Protein AF-A8WPR1-F1 (afdb_monomer_lite)

Secondary structure (DSSP, 8-state):
----GGGSHHHHHHHHHHHHHHHHHHHHHHHHHHHHS--GGGHHHHHHHHHHHHHHHHHHHIIIIII-EEEETTTTEEEE-SHHHHTT--HHHHHHHHHHHHHHHHHHHHHHHHHHHIIIIITTSTHHHHHHHHHHHHHHHHHHTTHHHHHT---HHHHHHHHHHHHHHHHHT-

Sequence (174 aa):
MNDSYFSTPEFISISLHIISILALPLQIFGAYCIVWRSPSTMKSVKWSMLNLHFWSVMLDWSITILIVPVVLFPAAAGFGLGLLDKLGISLQYQCTLFTAIIWSVLVATVTVFESRYNLMYGRETLWAKFRYPLLAANWISAFFYPLPAFLAFPEQAEALKVVMEVSLETKTHK

InterPro domains:
  IPR019422 7TM GPCR, serpentine receptor class h (Srh) [PF10318] (8-165)
  IPR053220 Nematode receptor-like serpentine class H [PTHR22941] (2-146)

Structure (mmCIF, N/CA/C/O backbone):
data_AF-A8WPR1-F1
#
_entry.id   AF-A8WPR1-F1
#
loop_
_atom_site.group_PDB
_atom_site.id
_atom_site.type_symbol
_atom_site.label_atom_id
_atom_site.label_alt_id
_atom_site.label_comp_id
_atom_site.label_asym_id
_atom_site.label_entity_id
_atom_site.label_seq_id
_atom_site.pdbx_PDB_ins_code
_atom_site.Cartn_x
_atom_site.Cartn_y
_atom_site.Cartn_z
_atom_site.occupancy
_atom_site.B_iso_or_equiv
_atom_site.auth_seq_id
_atom_site.auth_comp_id
_atom_site.auth_asym_id
_atom_site.auth_atom_id
_atom_site.pdbx_PDB_model_num
ATOM 1 N N . MET A 1 1 ? 7.850 7.167 -36.245 1.00 41.69 1 MET A N 1
ATOM 2 C CA . MET A 1 1 ? 7.066 8.236 -35.595 1.00 41.69 1 MET A CA 1
ATOM 3 C C . MET A 1 1 ? 8.049 8.998 -34.726 1.00 41.69 1 MET A C 1
ATOM 5 O O . MET A 1 1 ? 8.920 8.350 -34.165 1.00 41.69 1 MET A O 1
ATOM 9 N N . ASN A 1 2 ? 7.997 10.335 -34.683 1.00 46.66 2 ASN A N 1
ATOM 10 C CA . ASN A 1 2 ? 8.667 11.069 -33.605 1.00 46.66 2 ASN A CA 1
ATOM 11 C C . ASN A 1 2 ? 7.896 10.715 -32.338 1.00 46.66 2 ASN A C 1
ATOM 13 O O . ASN A 1 2 ? 6.910 11.375 -32.014 1.00 46.66 2 ASN A O 1
ATOM 17 N N . ASP A 1 3 ? 8.265 9.600 -31.717 1.00 58.97 3 ASP A N 1
ATOM 18 C CA . ASP A 1 3 ? 7.702 9.207 -30.441 1.00 58.97 3 ASP A CA 1
ATOM 19 C C . ASP A 1 3 ? 8.057 10.337 -29.480 1.00 58.97 3 ASP A C 1
ATOM 21 O O . ASP A 1 3 ? 9.224 10.657 -29.252 1.00 58.97 3 ASP A O 1
ATOM 25 N N . SER A 1 4 ? 7.025 11.053 -29.044 1.00 72.56 4 SER A N 1
ATOM 26 C CA . SER A 1 4 ? 7.174 12.149 -28.104 1.00 72.56 4 SER A CA 1
ATOM 27 C C . SER A 1 4 ? 7.901 11.608 -26.876 1.00 72.56 4 SER A C 1
ATOM 29 O O . SER A 1 4 ? 7.487 10.580 -26.345 1.00 72.56 4 SER A O 1
ATOM 31 N N . TYR A 1 5 ? 8.960 12.284 -26.416 1.00 72.88 5 TYR A N 1
ATOM 32 C CA . TYR A 1 5 ? 9.749 11.877 -25.239 1.00 72.88 5 TYR A CA 1
ATOM 33 C C . TYR A 1 5 ? 8.867 11.573 -24.010 1.00 72.88 5 TYR A C 1
ATOM 35 O O . TYR A 1 5 ? 9.205 10.752 -23.165 1.00 72.88 5 TYR A O 1
ATOM 43 N N . PHE A 1 6 ? 7.681 12.185 -23.944 1.00 71.31 6 PHE A N 1
ATOM 44 C CA . PHE A 1 6 ? 6.673 11.947 -22.912 1.00 71.31 6 PHE A CA 1
ATOM 45 C C . PHE A 1 6 ? 6.056 10.536 -22.911 1.00 71.31 6 PHE A C 1
ATOM 47 O O . PHE A 1 6 ? 5.479 10.128 -21.909 1.00 71.31 6 PHE A O 1
ATOM 54 N N . SER A 1 7 ? 6.133 9.796 -24.017 1.00 67.19 7 SER A N 1
ATOM 55 C CA . SER A 1 7 ? 5.613 8.423 -24.156 1.00 67.19 7 SER A CA 1
ATOM 56 C C . SER A 1 7 ? 6.689 7.358 -23.940 1.00 67.19 7 SER A C 1
ATOM 58 O O . SER A 1 7 ? 6.414 6.163 -24.014 1.00 67.19 7 SER A O 1
ATOM 60 N N . THR A 1 8 ? 7.920 7.791 -23.686 1.00 79.44 8 THR A N 1
ATOM 61 C CA . THR A 1 8 ? 9.083 6.932 -23.519 1.00 79.44 8 THR A CA 1
ATOM 62 C C . THR A 1 8 ? 9.064 6.302 -22.112 1.00 79.44 8 THR A C 1
ATOM 64 O O . THR A 1 8 ? 8.828 7.019 -21.131 1.00 79.44 8 THR A O 1
ATOM 67 N N . PRO A 1 9 ? 9.287 4.980 -21.965 1.00 77.12 9 PRO A N 1
ATOM 68 C CA . PRO A 1 9 ? 9.250 4.296 -20.665 1.00 77.12 9 PRO A CA 1
ATOM 69 C C . PRO A 1 9 ? 10.184 4.910 -19.609 1.00 77.12 9 PRO A C 1
ATOM 71 O O . PRO A 1 9 ? 9.872 4.940 -18.417 1.00 77.12 9 PRO A O 1
ATOM 74 N N . GLU A 1 10 ? 11.303 5.476 -20.051 1.00 80.44 10 GLU A N 1
ATOM 75 C CA . GLU A 1 10 ? 12.275 6.195 -19.235 1.00 80.44 10 GLU A CA 1
ATOM 76 C C . GLU A 1 10 ? 11.666 7.458 -18.615 1.00 80.44 10 GLU A C 1
ATOM 78 O O . GLU A 1 10 ? 11.861 7.716 -17.427 1.00 80.44 10 GLU A O 1
ATOM 83 N N . PHE A 1 11 ? 10.872 8.218 -19.378 1.00 83.69 11 PHE A N 1
ATOM 84 C CA . PHE A 1 11 ? 10.186 9.407 -18.870 1.00 83.69 11 PHE A CA 1
ATOM 85 C C . PHE A 1 11 ? 9.129 9.045 -17.822 1.00 83.69 11 PHE A C 1
ATOM 87 O O . PHE A 1 11 ? 9.029 9.718 -16.792 1.00 83.69 11 PHE A O 1
ATOM 94 N N . ILE A 1 12 ? 8.379 7.962 -18.050 1.00 82.62 12 ILE A N 1
ATOM 95 C CA . ILE A 1 12 ? 7.388 7.442 -17.096 1.00 82.62 12 ILE A CA 1
ATOM 96 C C . ILE A 1 12 ? 8.079 7.044 -15.791 1.00 82.62 12 ILE A C 1
ATOM 98 O O . ILE A 1 12 ? 7.670 7.484 -14.715 1.00 82.62 12 ILE A O 1
ATOM 102 N N . SER A 1 13 ? 9.159 6.268 -15.885 1.00 82.94 13 SER A N 1
ATOM 103 C CA . SER A 1 13 ? 9.931 5.836 -14.722 1.00 82.94 13 SER A CA 1
ATOM 104 C C . SER A 1 13 ? 10.478 7.030 -13.940 1.00 82.94 13 SER A C 1
ATOM 106 O O . SER A 1 13 ? 10.215 7.148 -12.744 1.00 82.94 13 SER A O 1
ATOM 108 N N . ILE A 1 14 ? 11.159 7.974 -14.597 1.00 84.88 14 ILE A N 1
ATOM 109 C CA . ILE A 1 14 ? 11.714 9.169 -13.938 1.00 84.88 14 ILE A CA 1
ATOM 110 C C . ILE A 1 14 ? 10.609 9.989 -13.262 1.00 84.88 14 ILE A C 1
ATOM 112 O O . ILE A 1 14 ? 10.764 10.399 -12.111 1.00 84.88 14 ILE A O 1
ATOM 116 N N . SER A 1 15 ? 9.477 10.187 -13.941 1.00 86.94 15 SER A N 1
ATOM 117 C CA . SER A 1 15 ? 8.339 10.931 -13.395 1.00 86.94 15 SER A CA 1
ATOM 118 C C . SER A 1 15 ? 7.791 10.278 -12.125 1.00 86.94 15 SER A C 1
ATOM 120 O O . SER A 1 15 ? 7.592 10.961 -11.122 1.00 86.94 15 SER A O 1
ATOM 122 N N . LEU A 1 16 ? 7.610 8.954 -12.128 1.00 86.50 16 LEU A N 1
ATOM 123 C CA . LEU A 1 16 ? 7.140 8.203 -10.961 1.00 86.50 16 LEU A CA 1
ATOM 124 C C . LEU A 1 16 ? 8.120 8.283 -9.781 1.00 86.50 16 LEU A C 1
ATOM 126 O O . LEU A 1 16 ? 7.687 8.480 -8.644 1.00 86.50 16 LEU A O 1
ATOM 130 N N . HIS A 1 17 ? 9.429 8.221 -10.035 1.00 86.88 17 HIS A N 1
ATOM 131 C CA . HIS A 1 17 ? 10.442 8.387 -8.988 1.00 86.88 17 HIS A CA 1
ATOM 132 C C . HIS A 1 17 ? 10.423 9.804 -8.392 1.00 86.88 17 HIS A C 1
ATOM 134 O O . HIS A 1 17 ? 10.474 9.950 -7.170 1.00 86.88 17 HIS A O 1
ATOM 140 N N . ILE A 1 18 ? 10.295 10.849 -9.221 1.00 88.81 18 ILE A N 1
ATOM 141 C CA . ILE A 1 18 ? 10.183 12.243 -8.755 1.00 88.81 18 ILE A CA 1
ATOM 142 C C . ILE A 1 18 ? 8.934 12.419 -7.887 1.00 88.81 18 ILE A C 1
ATOM 144 O O . ILE A 1 18 ? 9.025 12.972 -6.789 1.00 88.81 18 ILE A O 1
ATOM 148 N N . ILE A 1 19 ? 7.783 11.913 -8.341 1.00 90.50 19 ILE A N 1
ATOM 149 C CA . ILE A 1 19 ? 6.533 11.941 -7.569 1.00 90.50 19 ILE A CA 1
ATOM 150 C C . ILE A 1 19 ? 6.735 11.251 -6.221 1.00 90.50 19 ILE A C 1
ATOM 152 O O . ILE A 1 19 ? 6.334 11.794 -5.194 1.00 90.50 19 ILE A O 1
ATOM 156 N N . SER A 1 20 ? 7.412 10.102 -6.200 1.00 89.19 20 SER A N 1
ATOM 157 C CA . SER A 1 20 ? 7.705 9.387 -4.960 1.00 89.19 20 SER A CA 1
ATOM 158 C C . SER A 1 20 ? 8.553 10.224 -4.005 1.00 89.19 20 SER A C 1
ATOM 160 O O . SER A 1 20 ? 8.213 10.319 -2.831 1.00 89.19 20 SER A O 1
ATOM 162 N N . ILE A 1 21 ? 9.617 10.875 -4.486 1.00 91.19 21 ILE A N 1
ATOM 163 C CA . ILE A 1 21 ? 10.486 11.733 -3.660 1.00 91.19 21 ILE A CA 1
ATOM 164 C C . ILE A 1 21 ? 9.688 12.879 -3.026 1.00 91.19 21 ILE A C 1
ATOM 166 O O . ILE A 1 21 ? 9.890 13.190 -1.854 1.00 91.19 21 ILE A O 1
ATOM 170 N N . LEU A 1 22 ? 8.755 13.476 -3.772 1.00 92.25 22 LEU A N 1
ATOM 171 C CA . LEU A 1 22 ? 7.874 14.532 -3.264 1.00 92.25 22 LEU A CA 1
ATOM 172 C C . LEU A 1 22 ? 6.792 13.998 -2.311 1.00 92.25 22 LEU A C 1
ATOM 174 O O . LEU A 1 22 ? 6.408 14.691 -1.370 1.00 92.25 22 LEU A O 1
ATOM 178 N N . ALA A 1 23 ? 6.314 12.770 -2.520 1.00 91.19 23 ALA A N 1
ATOM 179 C CA . ALA A 1 23 ? 5.308 12.127 -1.678 1.00 91.19 23 ALA A CA 1
ATOM 180 C C . ALA A 1 23 ? 5.876 11.635 -0.336 1.00 91.19 23 ALA A C 1
ATOM 182 O O . ALA A 1 23 ? 5.182 11.694 0.678 1.00 91.19 23 ALA A O 1
ATOM 183 N N . LEU A 1 24 ? 7.140 11.203 -0.293 1.00 91.62 24 LEU A N 1
ATOM 184 C CA . LEU A 1 24 ? 7.815 10.723 0.920 1.00 91.62 24 LEU A CA 1
ATOM 185 C C . LEU A 1 24 ? 7.665 11.651 2.143 1.00 91.62 24 LEU A C 1
ATOM 187 O O . LEU A 1 24 ? 7.217 11.167 3.186 1.00 91.62 24 LEU A O 1
ATOM 191 N N . PRO A 1 25 ? 7.981 12.962 2.077 1.00 92.88 25 PRO A N 1
ATOM 192 C CA . PRO A 1 25 ? 7.819 13.845 3.232 1.00 92.88 25 PRO A CA 1
ATOM 193 C C . PRO A 1 25 ? 6.358 13.947 3.688 1.00 92.88 25 PRO A C 1
ATOM 195 O O . PRO A 1 25 ? 6.099 14.005 4.890 1.00 92.88 25 PRO A O 1
ATOM 198 N N . LEU A 1 26 ? 5.397 13.905 2.759 1.00 93.19 26 LEU A N 1
ATOM 199 C CA . LEU A 1 26 ? 3.967 13.926 3.078 1.00 93.19 26 LEU A CA 1
ATOM 200 C C . LEU A 1 26 ? 3.527 12.634 3.774 1.00 93.19 26 LEU A C 1
ATOM 202 O O . LEU A 1 26 ? 2.788 12.685 4.756 1.00 93.19 26 LEU A O 1
ATOM 206 N N . GLN A 1 27 ? 4.009 11.480 3.318 1.00 93.88 27 GLN A N 1
ATOM 207 C CA . GLN A 1 27 ? 3.721 10.184 3.932 1.00 93.88 27 GLN A CA 1
ATOM 208 C C . GLN A 1 27 ? 4.323 10.073 5.341 1.00 93.88 27 GLN A C 1
ATOM 210 O O . GLN A 1 27 ? 3.651 9.588 6.258 1.00 93.88 27 GLN A O 1
ATOM 215 N N . ILE A 1 28 ? 5.550 10.572 5.541 1.00 93.44 28 ILE A N 1
ATOM 216 C CA . ILE A 1 28 ? 6.197 10.652 6.861 1.00 93.44 28 ILE A CA 1
ATOM 217 C C . ILE A 1 28 ? 5.409 11.588 7.782 1.00 93.44 28 ILE A C 1
ATOM 219 O O . ILE A 1 28 ? 5.116 11.232 8.926 1.00 93.44 28 ILE A O 1
ATOM 223 N N . PHE A 1 29 ? 5.011 12.758 7.280 1.00 92.81 29 PHE A N 1
ATOM 224 C CA . PHE A 1 29 ? 4.187 13.701 8.030 1.00 92.81 29 PHE A CA 1
ATOM 225 C C . PHE A 1 29 ? 2.828 13.096 8.409 1.00 92.81 29 PHE A C 1
ATOM 227 O O . PHE A 1 29 ? 2.403 13.212 9.556 1.00 92.81 29 PHE A O 1
ATOM 234 N N . GLY A 1 30 ? 2.180 12.368 7.496 1.00 91.75 30 GLY A N 1
ATOM 235 C CA . GLY A 1 30 ? 0.936 11.645 7.768 1.00 91.75 30 GLY A CA 1
ATOM 236 C C . GLY A 1 30 ? 1.090 10.619 8.894 1.00 91.75 30 GLY A C 1
ATOM 237 O O . GLY A 1 30 ? 0.301 10.618 9.842 1.00 91.75 30 GLY A O 1
ATOM 238 N N . ALA A 1 31 ? 2.154 9.811 8.858 1.00 92.69 31 ALA A N 1
ATOM 239 C CA . ALA A 1 31 ? 2.464 8.864 9.928 1.00 92.69 31 ALA A CA 1
ATOM 240 C C . ALA A 1 31 ? 2.700 9.584 11.268 1.00 92.69 31 ALA A C 1
ATOM 242 O O . ALA A 1 31 ? 2.163 9.172 12.301 1.00 92.69 31 ALA A O 1
ATOM 243 N N . TYR A 1 32 ? 3.435 10.700 11.251 1.00 92.44 32 TYR A N 1
ATOM 244 C CA . TYR A 1 32 ? 3.659 11.534 12.430 1.00 92.44 32 TYR A CA 1
ATOM 245 C C . TYR A 1 32 ? 2.343 12.076 13.010 1.00 92.44 32 TYR A C 1
ATOM 247 O O . TYR A 1 32 ? 2.099 11.954 14.213 1.00 92.44 32 TYR A O 1
ATOM 255 N N . CYS A 1 33 ? 1.450 12.604 12.171 1.00 89.88 33 CYS A N 1
ATOM 256 C CA . CYS A 1 33 ? 0.136 13.085 12.593 1.00 89.88 33 CYS A CA 1
ATOM 257 C C . CYS A 1 33 ? -0.704 11.971 13.231 1.00 89.88 33 CYS A C 1
ATOM 259 O O . CYS A 1 33 ? -1.300 12.183 14.289 1.00 89.88 33 CYS A O 1
ATOM 261 N N . ILE A 1 34 ? -0.714 10.771 12.646 1.00 89.31 34 ILE A N 1
ATOM 262 C CA . ILE A 1 34 ? -1.447 9.623 13.197 1.00 89.31 34 ILE A CA 1
ATOM 263 C C . ILE A 1 34 ? -0.870 9.222 14.560 1.00 89.31 34 ILE A C 1
ATOM 265 O O . ILE A 1 34 ? -1.623 8.969 15.504 1.00 89.31 34 ILE A O 1
ATOM 269 N N . VAL A 1 35 ? 0.453 9.184 14.715 1.00 88.25 35 VAL A N 1
ATOM 270 C CA . VAL A 1 35 ? 1.073 8.721 15.962 1.00 88.25 35 VAL A CA 1
ATOM 271 C C . VAL A 1 35 ? 0.997 9.774 17.073 1.00 88.25 35 VAL A C 1
ATOM 273 O O . VAL A 1 35 ? 0.596 9.434 18.189 1.00 88.25 35 VAL A O 1
ATOM 276 N N . TRP A 1 36 ? 1.333 11.032 16.799 1.00 86.00 36 TRP A N 1
ATOM 277 C CA . TRP A 1 36 ? 1.482 12.063 17.835 1.00 86.00 36 TRP A CA 1
ATOM 278 C C . TRP A 1 36 ? 0.300 13.022 17.954 1.00 86.00 36 TRP A C 1
ATOM 280 O O . TRP A 1 36 ? 0.090 13.576 19.032 1.00 86.00 36 TRP A O 1
ATOM 290 N N . ARG A 1 37 ? -0.500 13.212 16.898 1.00 86.88 37 ARG A N 1
ATOM 291 C CA . ARG A 1 37 ? -1.598 14.194 16.893 1.00 86.88 37 ARG A CA 1
ATOM 292 C C . ARG A 1 37 ? -2.996 13.580 17.016 1.00 86.88 37 ARG A C 1
ATOM 294 O O . ARG A 1 37 ? -3.965 14.324 17.138 1.00 86.88 37 ARG A O 1
ATOM 301 N N . SER A 1 38 ? -3.113 12.250 17.054 1.00 83.62 38 SER A N 1
ATOM 302 C CA . SER A 1 38 ? -4.406 11.571 17.218 1.00 83.62 38 SER A CA 1
ATOM 303 C C . SER A 1 38 ? -5.110 11.944 18.539 1.00 83.62 38 SER A C 1
ATOM 305 O O . SER A 1 38 ? -4.517 11.774 19.610 1.00 83.62 38 SER A O 1
ATOM 307 N N . PRO A 1 39 ? -6.379 12.398 18.498 1.00 74.88 39 PRO A N 1
ATOM 308 C CA . PRO A 1 39 ? -7.130 12.803 19.686 1.00 74.88 39 PRO A CA 1
ATOM 309 C C . PRO A 1 39 ? -7.431 11.622 20.625 1.00 74.88 39 PRO A C 1
ATOM 311 O O . PRO A 1 39 ? -7.533 10.466 20.206 1.00 74.88 39 PRO A O 1
ATOM 314 N N . SER A 1 40 ? -7.603 11.914 21.921 1.00 65.75 40 SER A N 1
ATOM 315 C CA . SER A 1 40 ? -7.786 10.912 22.987 1.00 65.75 40 SER A CA 1
ATOM 316 C C . SER A 1 40 ? -9.009 10.008 22.788 1.00 65.75 40 SER A C 1
ATOM 318 O O . SER A 1 40 ? -8.954 8.828 23.136 1.00 65.75 40 SER A O 1
ATOM 320 N N . THR A 1 41 ? -10.066 10.526 22.164 1.00 64.81 41 THR A N 1
ATOM 321 C CA . THR A 1 41 ? -11.303 9.805 21.820 1.00 64.81 41 THR A CA 1
ATOM 322 C C . THR A 1 41 ? -11.113 8.750 20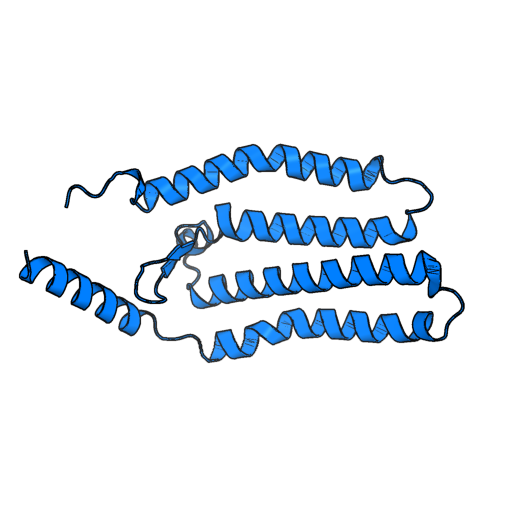.726 1.00 64.81 41 THR A C 1
ATOM 324 O O . THR A 1 41 ? -11.921 7.835 20.614 1.00 64.81 41 THR A O 1
ATOM 327 N N . MET A 1 42 ? -10.025 8.819 19.949 1.00 68.62 42 MET A N 1
ATOM 328 C CA . MET A 1 42 ? -9.736 7.902 18.839 1.00 68.62 42 MET A CA 1
ATOM 329 C C . MET A 1 42 ? -8.561 6.958 19.114 1.00 68.62 42 MET A C 1
ATOM 331 O O . MET A 1 42 ? -8.124 6.240 18.214 1.00 68.62 42 MET A O 1
ATOM 335 N N . LYS A 1 43 ? -8.064 6.890 20.358 1.00 71.94 43 LYS A N 1
ATOM 336 C CA . LYS A 1 43 ? -6.927 6.022 20.722 1.00 71.94 43 LYS A CA 1
ATOM 337 C C . LYS A 1 43 ? -7.144 4.551 20.356 1.00 71.94 43 LYS A C 1
ATOM 339 O O . LYS A 1 43 ? -6.195 3.898 19.939 1.00 71.94 43 LYS A O 1
ATOM 344 N N . SER A 1 44 ? -8.379 4.049 20.449 1.00 73.06 44 SER A N 1
ATOM 345 C CA . SER A 1 44 ? -8.709 2.666 20.069 1.00 73.06 44 SER A CA 1
ATOM 346 C C . SER A 1 44 ? -8.616 2.411 18.559 1.00 73.06 44 SER A C 1
ATOM 348 O O . SER A 1 44 ? -8.341 1.288 18.155 1.00 73.06 44 SER A O 1
ATOM 350 N N . VAL A 1 45 ? -8.854 3.431 17.728 1.00 82.50 45 VAL A N 1
ATOM 351 C CA . VAL A 1 45 ? -8.878 3.326 16.255 1.00 82.50 45 VAL A CA 1
ATOM 352 C C . VAL A 1 45 ? -7.530 3.733 15.646 1.00 82.50 45 VAL A C 1
ATOM 354 O O . VAL A 1 45 ? -7.226 3.370 14.512 1.00 82.50 45 VAL A O 1
ATOM 357 N N . LYS A 1 46 ? -6.683 4.426 16.418 1.00 86.81 46 LYS A N 1
ATOM 358 C CA . LYS A 1 46 ? -5.340 4.877 16.031 1.00 86.81 46 LYS A CA 1
ATOM 359 C C . LYS A 1 46 ? -4.503 3.768 15.389 1.00 86.81 46 LYS A C 1
ATOM 361 O O . LYS A 1 46 ? -3.891 3.996 14.353 1.00 86.81 46 LYS A O 1
ATOM 366 N N . TRP A 1 47 ? -4.497 2.572 15.976 1.00 87.00 47 TRP A N 1
ATOM 367 C CA . TRP A 1 47 ? -3.730 1.439 15.448 1.00 87.00 47 TRP A CA 1
ATOM 368 C C . TRP A 1 47 ? -4.268 0.939 14.108 1.00 87.00 47 TRP A C 1
ATOM 370 O O . TRP A 1 47 ? -3.489 0.661 13.203 1.00 87.00 47 TRP A O 1
ATOM 380 N N . SER A 1 48 ? -5.593 0.909 13.943 1.00 89.50 48 SER A N 1
ATOM 381 C CA . SER A 1 48 ? -6.209 0.561 12.661 1.00 89.50 48 SER A CA 1
ATOM 382 C C . SER A 1 48 ? -5.905 1.604 11.583 1.00 89.50 48 SER A C 1
ATOM 384 O O . SER A 1 48 ? -5.683 1.238 10.433 1.00 89.50 48 SER A O 1
ATOM 386 N N . MET A 1 49 ? -5.876 2.891 11.941 1.00 91.06 49 MET A N 1
ATOM 387 C CA . MET A 1 49 ? -5.490 3.966 11.021 1.00 91.06 49 MET A CA 1
ATOM 388 C C . MET A 1 49 ? -4.022 3.893 10.628 1.00 91.06 49 MET A C 1
ATOM 390 O O . MET A 1 49 ? -3.701 4.083 9.461 1.00 91.06 49 MET A O 1
ATOM 394 N N . LEU A 1 50 ? -3.138 3.600 11.585 1.00 92.50 50 LEU A N 1
ATOM 395 C CA . LEU A 1 50 ? -1.718 3.424 11.306 1.00 92.50 50 LEU A CA 1
ATOM 396 C C . LEU A 1 50 ? -1.482 2.224 10.382 1.00 92.50 50 LEU A C 1
ATOM 398 O O . LEU A 1 50 ? -0.690 2.328 9.454 1.00 92.50 50 LEU A O 1
ATOM 402 N N . ASN A 1 51 ? -2.206 1.121 10.595 1.00 93.38 51 ASN A N 1
ATOM 403 C CA . ASN A 1 51 ? -2.156 -0.043 9.715 1.00 93.38 51 ASN A CA 1
ATOM 404 C C . ASN A 1 51 ? -2.613 0.306 8.290 1.00 93.38 51 ASN A C 1
ATOM 406 O O . ASN A 1 51 ? -1.920 -0.024 7.336 1.00 93.38 51 ASN A O 1
ATOM 410 N N . LEU A 1 52 ? -3.732 1.023 8.135 1.00 94.69 52 LEU A N 1
ATOM 411 C CA . LEU A 1 52 ? -4.168 1.504 6.821 1.00 94.69 52 LEU A CA 1
ATOM 412 C C . LEU A 1 52 ? -3.109 2.399 6.164 1.00 94.69 52 LEU A C 1
ATOM 414 O O . LEU A 1 52 ? -2.761 2.171 5.013 1.00 94.69 52 LEU A O 1
ATOM 418 N N . HIS A 1 53 ? -2.560 3.366 6.904 1.00 95.00 53 HIS A N 1
ATOM 419 C CA . HIS A 1 53 ? -1.512 4.256 6.396 1.00 95.00 53 HIS A CA 1
ATOM 420 C C . HIS A 1 53 ? -0.282 3.479 5.927 1.00 95.00 53 HIS A C 1
ATOM 422 O O . HIS A 1 53 ? 0.240 3.755 4.854 1.00 95.00 53 HIS A O 1
ATOM 428 N N . PHE A 1 54 ? 0.148 2.475 6.692 1.00 95.06 54 PHE A N 1
ATOM 429 C CA . PHE A 1 54 ? 1.263 1.607 6.322 1.00 95.06 54 PHE A CA 1
ATOM 430 C C . PHE A 1 54 ? 1.016 0.887 4.990 1.00 95.06 54 PHE A C 1
ATOM 432 O O . PHE A 1 54 ? 1.857 0.959 4.095 1.00 95.06 54 PHE A O 1
ATOM 439 N N . TRP A 1 55 ? -0.144 0.243 4.826 1.00 95.50 55 TRP A N 1
ATOM 440 C CA . TRP A 1 55 ? -0.470 -0.466 3.585 1.00 95.50 55 TRP A CA 1
ATOM 441 C C . TRP A 1 55 ? -0.643 0.480 2.394 1.00 95.50 55 TRP A C 1
ATOM 443 O O . TRP A 1 55 ? -0.218 0.138 1.293 1.00 95.50 55 TRP A O 1
ATOM 453 N N . SER A 1 56 ? -1.190 1.680 2.603 1.00 94.38 56 SER A N 1
ATOM 454 C CA . SER A 1 56 ? -1.291 2.699 1.552 1.00 94.38 56 SER A CA 1
ATOM 455 C C . SER A 1 56 ? 0.082 3.205 1.103 1.00 94.38 56 SER A C 1
ATOM 457 O O . SER A 1 56 ? 0.339 3.290 -0.092 1.00 94.38 56 SER A O 1
ATOM 459 N N . VAL A 1 57 ? 0.999 3.469 2.039 1.00 95.00 57 VAL A N 1
ATOM 460 C CA . VAL A 1 57 ? 2.385 3.854 1.717 1.00 95.00 57 VAL A CA 1
ATOM 461 C C . VAL A 1 57 ? 3.110 2.733 0.970 1.00 95.00 57 VAL A C 1
ATOM 463 O O . VAL A 1 57 ? 3.807 2.988 -0.011 1.00 95.00 57 VAL A O 1
ATOM 466 N N . MET A 1 58 ? 2.917 1.482 1.395 1.00 93.81 58 MET A N 1
ATOM 467 C CA . MET A 1 58 ? 3.455 0.319 0.686 1.00 93.81 58 MET A CA 1
ATOM 468 C C . MET A 1 58 ? 2.898 0.198 -0.734 1.00 93.81 58 MET A C 1
ATOM 470 O O . MET A 1 58 ? 3.658 -0.126 -1.647 1.00 93.81 58 MET A O 1
ATOM 474 N N . LEU A 1 59 ? 1.611 0.483 -0.947 1.00 93.81 59 LEU A N 1
ATOM 475 C CA . LEU A 1 59 ? 1.005 0.500 -2.280 1.00 93.81 59 LEU A CA 1
ATOM 476 C C . LEU A 1 59 ? 1.637 1.575 -3.170 1.00 93.81 59 LEU A C 1
ATOM 478 O O . LEU A 1 59 ? 2.027 1.266 -4.296 1.00 93.81 59 LEU A O 1
ATOM 482 N N . ASP A 1 60 ? 1.802 2.793 -2.652 1.00 91.94 60 ASP A N 1
ATOM 483 C CA . ASP A 1 60 ? 2.432 3.894 -3.386 1.00 91.94 60 ASP A CA 1
ATOM 484 C C . ASP A 1 60 ? 3.847 3.505 -3.838 1.00 91.94 60 ASP A C 1
ATOM 486 O O . ASP A 1 60 ? 4.163 3.575 -5.026 1.00 91.94 60 ASP A O 1
ATOM 490 N N . TRP A 1 61 ? 4.680 3.006 -2.918 1.00 91.25 61 TRP A N 1
ATOM 491 C CA . TRP A 1 61 ? 6.058 2.600 -3.230 1.00 91.25 61 TRP A CA 1
ATOM 492 C C . TRP A 1 61 ? 6.124 1.394 -4.167 1.00 91.25 61 TRP A C 1
ATOM 494 O O . TRP A 1 61 ? 7.072 1.262 -4.949 1.00 91.25 61 TRP A O 1
ATOM 504 N N . SER A 1 62 ? 5.118 0.519 -4.116 1.00 90.31 62 SER A N 1
ATOM 505 C CA . SER A 1 62 ? 5.023 -0.620 -5.027 1.00 90.31 62 SER A CA 1
ATOM 506 C C . SER A 1 62 ? 4.928 -0.163 -6.478 1.00 90.31 62 SER A C 1
ATOM 508 O O . SER A 1 62 ? 5.618 -0.705 -7.339 1.00 90.31 62 SER A O 1
ATOM 510 N N . ILE A 1 63 ? 4.133 0.876 -6.744 1.00 87.75 63 ILE A N 1
ATOM 511 C CA . ILE A 1 63 ? 3.934 1.421 -8.091 1.00 87.75 63 ILE A CA 1
ATOM 512 C C . ILE A 1 63 ? 5.110 2.304 -8.506 1.00 87.75 63 ILE A C 1
ATOM 514 O O . ILE A 1 63 ? 5.560 2.210 -9.644 1.00 87.75 63 ILE A O 1
ATOM 518 N N . THR A 1 64 ? 5.617 3.155 -7.612 1.00 87.94 64 THR A N 1
ATOM 519 C CA . THR A 1 64 ? 6.578 4.202 -7.990 1.00 87.94 64 THR A CA 1
ATOM 520 C C . THR A 1 64 ? 8.039 3.762 -7.993 1.00 87.94 64 THR A C 1
ATOM 522 O O . THR A 1 64 ? 8.828 4.350 -8.726 1.00 87.94 64 THR A O 1
ATOM 525 N N . ILE A 1 65 ? 8.412 2.761 -7.187 1.00 85.31 65 ILE A N 1
ATOM 526 C CA . ILE A 1 65 ? 9.814 2.346 -6.990 1.00 85.31 65 ILE A CA 1
ATOM 527 C C . ILE A 1 65 ? 10.013 0.867 -7.340 1.00 85.31 65 ILE A C 1
ATOM 529 O O . ILE A 1 65 ? 10.946 0.510 -8.061 1.00 85.31 65 ILE A O 1
ATOM 533 N N . LEU A 1 66 ? 9.168 -0.017 -6.803 1.00 84.94 66 LEU A N 1
ATOM 534 C CA . LEU A 1 66 ? 9.410 -1.463 -6.867 1.00 84.94 66 LEU A CA 1
ATOM 535 C C . LEU A 1 66 ? 9.078 -2.060 -8.233 1.00 84.94 66 LEU A C 1
ATOM 537 O O . LEU A 1 66 ? 9.899 -2.797 -8.772 1.00 84.94 66 LEU A O 1
ATOM 541 N N . ILE A 1 67 ? 7.899 -1.756 -8.775 1.00 84.38 67 ILE A N 1
ATOM 542 C CA . ILE A 1 67 ? 7.388 -2.379 -10.003 1.00 84.38 67 ILE A CA 1
ATOM 543 C C . ILE A 1 67 ? 7.521 -1.426 -11.183 1.00 84.38 67 ILE A C 1
ATOM 545 O O . ILE A 1 67 ? 8.026 -1.842 -12.218 1.00 84.38 67 ILE A O 1
ATOM 549 N N . VAL A 1 68 ? 7.116 -0.157 -11.029 1.00 84.12 68 VAL A N 1
ATOM 550 C CA . VAL A 1 68 ? 7.061 0.834 -12.123 1.00 84.12 68 VAL A CA 1
ATOM 551 C C . VAL A 1 68 ? 6.398 0.217 -13.365 1.00 84.12 68 VAL A C 1
ATOM 553 O O . VAL A 1 68 ? 7.084 -0.122 -14.333 1.00 84.12 68 VAL A O 1
ATOM 556 N N . PRO A 1 69 ? 5.074 -0.019 -13.319 1.00 81.81 69 PRO A N 1
ATOM 557 C CA . PRO A 1 69 ? 4.385 -0.750 -14.372 1.00 81.81 69 PRO A CA 1
ATOM 558 C C . PRO A 1 69 ? 4.271 0.103 -15.639 1.00 81.81 69 PRO A C 1
ATOM 560 O O . PRO A 1 69 ? 3.696 1.192 -15.620 1.00 81.81 69 PRO A O 1
ATOM 563 N N . VAL A 1 70 ? 4.770 -0.417 -16.757 1.00 77.38 70 VAL A N 1
ATOM 564 C CA . VAL A 1 70 ? 4.563 0.150 -18.092 1.00 77.38 70 VAL A CA 1
ATOM 565 C C . VAL A 1 70 ? 3.579 -0.737 -18.836 1.00 77.38 70 VAL A C 1
ATOM 567 O O . VAL A 1 70 ? 3.882 -1.890 -19.131 1.00 77.38 70 VAL A O 1
ATOM 570 N N . VAL A 1 71 ? 2.392 -0.206 -19.128 1.00 78.62 71 VAL A N 1
ATOM 571 C CA . VAL A 1 71 ? 1.335 -0.922 -19.856 1.00 78.62 71 VAL A CA 1
ATOM 572 C C . VAL A 1 71 ? 1.415 -0.584 -21.343 1.00 78.62 71 VAL A C 1
ATOM 574 O O . VAL A 1 71 ? 1.472 0.586 -21.721 1.00 78.62 71 VAL A O 1
ATOM 577 N N . LEU A 1 72 ? 1.404 -1.612 -22.186 1.00 72.94 72 LEU A N 1
ATOM 578 C CA . LEU A 1 72 ? 1.495 -1.530 -23.640 1.00 72.94 72 LEU A CA 1
ATOM 579 C C . LEU A 1 72 ? 0.110 -1.689 -24.272 1.00 72.94 72 LEU A C 1
ATOM 581 O O . LEU A 1 72 ? -0.289 -2.787 -24.646 1.00 72.94 72 LEU A O 1
ATOM 585 N N . PHE A 1 73 ? -0.621 -0.589 -24.437 1.00 66.19 73 PHE A N 1
ATOM 586 C CA . PHE A 1 73 ? -1.885 -0.613 -25.181 1.00 66.19 73 PHE A CA 1
ATOM 587 C C . PHE A 1 73 ? -1.668 -0.994 -26.661 1.00 66.19 73 PHE A C 1
ATOM 589 O O . PHE A 1 73 ? -0.668 -0.570 -27.245 1.00 66.19 73 PHE A O 1
ATOM 596 N N . PRO A 1 74 ? -2.594 -1.738 -27.308 1.00 62.94 74 PRO A N 1
ATOM 597 C CA . PRO A 1 74 ? -3.923 -2.157 -26.836 1.00 62.94 74 PRO A CA 1
ATOM 598 C C . PRO A 1 74 ? -3.973 -3.526 -26.134 1.00 62.94 74 PRO A C 1
ATOM 600 O O . PRO A 1 74 ? -5.031 -3.910 -25.640 1.00 62.94 74 PRO A O 1
ATOM 603 N N . ALA A 1 75 ? -2.870 -4.274 -26.085 1.00 63.84 75 ALA A N 1
ATOM 604 C CA . ALA A 1 75 ? -2.838 -5.550 -25.378 1.00 63.84 75 ALA A CA 1
ATOM 605 C C . ALA A 1 75 ? -2.755 -5.321 -23.860 1.00 63.84 75 ALA A C 1
ATOM 607 O O . ALA A 1 75 ? -2.161 -4.353 -23.394 1.00 63.84 75 ALA A O 1
ATOM 608 N N . ALA A 1 76 ? -3.275 -6.242 -23.049 1.00 64.12 76 ALA A N 1
ATOM 609 C CA . ALA A 1 76 ? -3.012 -6.254 -21.604 1.00 64.12 76 ALA A CA 1
ATOM 610 C C . ALA A 1 76 ? -1.586 -6.769 -21.300 1.00 64.12 76 ALA A C 1
ATOM 612 O O . ALA A 1 76 ? -1.383 -7.609 -20.428 1.00 64.12 76 ALA A O 1
ATOM 613 N N . ALA A 1 77 ? -0.600 -6.307 -22.070 1.00 66.81 77 ALA A N 1
ATOM 614 C CA . ALA A 1 77 ? 0.809 -6.610 -21.897 1.00 66.81 77 ALA A CA 1
ATOM 615 C C . ALA A 1 77 ? 1.482 -5.437 -21.187 1.00 66.81 77 ALA A C 1
ATOM 617 O O . ALA A 1 77 ? 1.155 -4.276 -21.423 1.00 66.81 77 ALA A O 1
ATOM 618 N N . GLY A 1 78 ? 2.449 -5.721 -20.330 1.00 72.50 78 GLY A N 1
ATOM 619 C CA . GLY A 1 78 ? 3.216 -4.674 -19.679 1.00 72.50 78 GLY A CA 1
ATOM 620 C C . GLY A 1 78 ? 4.405 -5.239 -18.939 1.00 72.50 78 GLY A C 1
ATOM 621 O O . GLY A 1 78 ? 4.387 -6.394 -18.535 1.00 72.50 78 GLY A O 1
ATOM 622 N N . PHE A 1 79 ? 5.451 -4.450 -18.778 1.00 75.69 79 PHE A N 1
ATOM 623 C CA . PHE A 1 79 ? 6.649 -4.858 -18.053 1.00 75.69 79 PHE A CA 1
ATOM 624 C C . PHE A 1 79 ? 6.902 -3.894 -16.897 1.00 75.69 79 PHE A C 1
ATOM 626 O O . PHE A 1 79 ? 6.493 -2.731 -16.937 1.00 75.69 79 PHE A O 1
ATOM 633 N N . GLY A 1 80 ? 7.526 -4.401 -15.837 1.00 79.19 80 GLY A N 1
ATOM 634 C CA . GLY A 1 80 ? 7.982 -3.579 -14.725 1.00 79.19 80 GLY A CA 1
ATOM 635 C C . GLY A 1 80 ? 9.381 -3.053 -15.021 1.00 79.19 80 GLY A C 1
ATOM 636 O O . GLY A 1 80 ? 10.244 -3.824 -15.416 1.00 79.19 80 GLY A O 1
ATOM 637 N N . LEU A 1 81 ? 9.613 -1.754 -14.835 1.00 79.44 81 LEU A N 1
ATOM 638 C CA . LEU A 1 81 ? 10.949 -1.135 -14.919 1.00 79.44 81 LEU A CA 1
ATOM 639 C C . LEU A 1 81 ? 11.545 -0.812 -13.539 1.00 79.44 81 LEU A C 1
ATOM 641 O O . LEU A 1 81 ? 12.538 -0.084 -13.422 1.00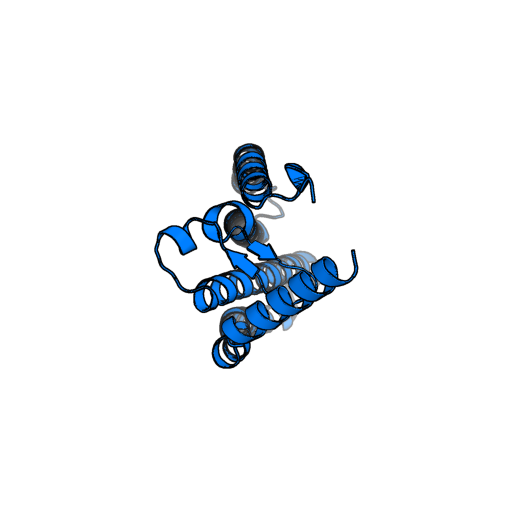 79.44 81 LEU A O 1
ATOM 645 N N . GLY A 1 82 ? 10.896 -1.283 -12.479 1.00 82.00 82 GLY A N 1
ATOM 646 C CA . GLY A 1 82 ? 11.252 -0.964 -11.109 1.00 82.00 82 GLY A CA 1
ATOM 647 C C . GLY A 1 82 ? 12.417 -1.787 -10.565 1.00 82.00 82 GLY A C 1
ATOM 648 O O . GLY A 1 82 ? 13.096 -2.545 -11.260 1.00 82.00 82 GLY A O 1
ATOM 649 N N . LEU A 1 83 ? 12.664 -1.628 -9.267 1.00 83.12 83 LEU A N 1
ATOM 650 C CA . LEU A 1 83 ? 13.742 -2.322 -8.566 1.00 83.12 83 LEU A CA 1
ATOM 651 C C . LEU A 1 83 ? 13.610 -3.854 -8.613 1.00 83.12 83 LEU A C 1
ATOM 653 O O . LEU A 1 83 ? 14.626 -4.539 -8.672 1.00 83.12 83 LEU A O 1
ATOM 657 N N . LEU A 1 84 ? 12.387 -4.396 -8.599 1.00 82.12 84 LEU A N 1
ATOM 658 C CA . LEU A 1 84 ? 12.160 -5.847 -8.615 1.00 82.12 84 LEU A CA 1
ATOM 659 C C . LEU A 1 84 ? 12.613 -6.487 -9.933 1.00 82.12 84 LEU A C 1
ATOM 661 O O . LEU A 1 84 ? 13.150 -7.593 -9.916 1.00 82.12 84 LEU A O 1
ATOM 665 N N . ASP A 1 85 ? 12.467 -5.771 -11.047 1.00 83.69 85 ASP A N 1
ATOM 666 C CA . ASP A 1 85 ? 12.949 -6.221 -12.354 1.00 83.69 85 ASP A CA 1
ATOM 667 C C . ASP A 1 85 ? 14.484 -6.226 -12.409 1.00 83.69 85 ASP A C 1
ATOM 669 O O . ASP A 1 85 ? 15.099 -7.220 -12.789 1.00 83.69 85 ASP A O 1
ATOM 673 N N . LYS A 1 86 ? 15.125 -5.182 -11.861 1.00 83.56 86 LYS A N 1
ATOM 674 C CA . LYS A 1 86 ? 16.595 -5.114 -11.717 1.00 83.56 86 LYS A CA 1
ATOM 675 C C . LYS A 1 86 ? 17.175 -6.229 -10.841 1.00 83.56 86 LYS A C 1
ATOM 677 O O . LYS A 1 86 ? 18.346 -6.569 -10.987 1.00 83.56 86 LYS A O 1
ATOM 682 N N . LEU A 1 87 ? 16.374 -6.779 -9.928 1.00 85.38 87 LEU A N 1
ATOM 683 C CA . LEU A 1 87 ? 16.730 -7.920 -9.080 1.00 85.38 87 LEU A CA 1
ATOM 684 C C . LEU A 1 87 ? 16.450 -9.281 -9.746 1.00 85.38 87 LEU A C 1
ATOM 686 O O . LEU A 1 87 ? 16.717 -10.314 -9.136 1.00 85.38 87 LEU A O 1
ATOM 690 N N . GLY A 1 88 ? 15.924 -9.303 -10.974 1.00 82.94 88 GLY A N 1
ATOM 691 C CA . GLY A 1 88 ? 15.623 -10.526 -11.722 1.00 82.94 88 GLY A CA 1
ATOM 692 C C . GLY A 1 88 ? 14.356 -11.253 -11.261 1.00 82.94 88 GLY A C 1
ATOM 693 O O . GLY A 1 88 ? 14.189 -12.438 -11.548 1.00 82.94 88 GLY A O 1
ATOM 694 N N . ILE A 1 89 ? 13.459 -10.584 -10.530 1.00 85.50 89 ILE A N 1
ATOM 695 C CA . ILE A 1 89 ? 12.197 -11.181 -10.078 1.00 85.50 89 ILE A CA 1
ATOM 696 C C . ILE A 1 89 ? 11.211 -11.186 -11.246 1.00 85.50 89 ILE A C 1
ATOM 698 O O . ILE A 1 89 ? 10.891 -10.133 -11.790 1.00 85.50 89 ILE A O 1
ATOM 702 N N . SER A 1 90 ? 10.673 -12.357 -11.599 1.00 85.62 90 SER A N 1
ATOM 703 C CA . SER A 1 90 ? 9.726 -12.474 -12.716 1.00 85.62 90 SER A CA 1
ATOM 704 C C . SER A 1 90 ? 8.464 -11.632 -12.499 1.00 85.62 90 SER A C 1
ATOM 706 O O . SER A 1 90 ? 7.961 -11.552 -11.372 1.00 85.62 90 SER A O 1
ATOM 708 N N . LEU A 1 91 ? 7.885 -11.108 -13.583 1.00 82.62 91 LEU A N 1
ATOM 709 C CA . LEU A 1 91 ? 6.693 -10.257 -13.531 1.00 82.62 91 LEU A CA 1
ATOM 710 C C . LEU A 1 91 ? 5.505 -10.904 -12.800 1.00 82.62 91 LEU A C 1
ATOM 712 O O . LEU A 1 91 ? 4.798 -10.224 -12.063 1.00 82.62 91 LEU A O 1
ATOM 716 N N . GLN A 1 92 ? 5.329 -12.222 -12.923 1.00 83.56 92 GLN A N 1
ATOM 717 C CA . GLN A 1 92 ? 4.269 -12.969 -12.240 1.00 83.56 92 GLN A CA 1
ATOM 718 C C . GLN A 1 92 ? 4.277 -12.737 -10.715 1.00 83.56 92 GLN A C 1
ATOM 720 O O . GLN A 1 92 ? 3.239 -12.444 -10.110 1.00 83.56 92 GLN A O 1
ATOM 725 N N . TYR A 1 93 ? 5.455 -12.803 -10.086 1.00 86.12 93 TYR A N 1
ATOM 726 C CA . TYR A 1 93 ? 5.613 -12.523 -8.656 1.00 86.12 93 TYR A CA 1
ATOM 727 C C . TYR A 1 93 ? 5.389 -11.042 -8.334 1.00 86.12 93 TYR A C 1
ATOM 729 O O . TYR A 1 93 ? 4.764 -10.733 -7.320 1.00 86.12 93 TYR A O 1
ATOM 737 N N . GLN A 1 94 ? 5.834 -10.130 -9.204 1.00 88.12 94 GLN A N 1
ATOM 738 C CA . GLN A 1 94 ? 5.623 -8.689 -9.027 1.00 88.12 94 GLN A CA 1
ATOM 739 C C . GLN A 1 94 ? 4.126 -8.331 -9.040 1.00 88.12 94 GLN A C 1
ATOM 741 O O . GLN A 1 94 ? 3.641 -7.661 -8.128 1.00 88.12 94 GLN A O 1
ATOM 746 N N . CYS A 1 95 ? 3.365 -8.837 -10.015 1.00 86.19 95 CYS A N 1
ATOM 747 C CA . CYS A 1 95 ? 1.917 -8.635 -10.117 1.00 86.19 95 CYS A CA 1
ATOM 748 C C . CYS A 1 95 ? 1.156 -9.248 -8.936 1.00 86.19 95 CYS A C 1
ATOM 750 O O . CYS A 1 95 ? 0.186 -8.666 -8.445 1.00 86.19 95 CYS A O 1
ATOM 752 N N . THR A 1 96 ? 1.607 -10.403 -8.447 1.00 88.75 96 THR A N 1
ATOM 753 C CA . THR A 1 96 ? 0.991 -11.069 -7.290 1.00 88.75 96 THR A CA 1
ATOM 754 C C . THR A 1 96 ? 1.210 -10.273 -6.012 1.00 88.75 96 THR A C 1
ATOM 756 O O . THR A 1 96 ? 0.256 -10.030 -5.273 1.00 88.75 96 THR A O 1
ATOM 759 N N . LEU A 1 97 ? 2.439 -9.798 -5.785 1.00 89.25 97 LEU A N 1
ATOM 760 C CA . LEU A 1 97 ? 2.769 -8.918 -4.666 1.00 89.25 97 LEU A CA 1
ATOM 761 C C . LEU A 1 97 ? 1.938 -7.630 -4.717 1.00 89.25 97 LEU A C 1
ATOM 763 O O . LEU A 1 97 ? 1.330 -7.250 -3.719 1.00 89.25 97 LEU A O 1
ATOM 767 N N . PHE A 1 98 ? 1.854 -6.996 -5.888 1.00 90.38 98 PHE A N 1
ATOM 768 C CA . PHE A 1 98 ? 1.056 -5.788 -6.087 1.00 90.38 98 PHE A CA 1
ATOM 769 C C . PHE A 1 98 ? -0.417 -5.998 -5.734 1.00 90.38 98 PHE A C 1
ATOM 771 O O . PHE A 1 98 ? -1.004 -5.236 -4.965 1.00 90.38 98 PHE A O 1
ATOM 778 N N . THR A 1 99 ? -0.999 -7.080 -6.247 1.00 89.94 99 THR A N 1
ATOM 779 C CA . THR A 1 99 ? -2.401 -7.431 -6.006 1.00 89.94 99 THR A CA 1
ATOM 780 C C . THR A 1 99 ? -2.647 -7.719 -4.524 1.00 89.94 99 THR A C 1
ATOM 782 O O . THR A 1 99 ? -3.634 -7.246 -3.964 1.00 89.94 99 THR A O 1
ATOM 785 N N . ALA A 1 100 ? -1.734 -8.426 -3.851 1.00 92.31 100 ALA A N 1
ATOM 786 C CA . ALA A 1 100 ? -1.821 -8.687 -2.414 1.00 92.31 100 ALA A CA 1
ATOM 787 C C . ALA A 1 100 ? -1.806 -7.393 -1.581 1.00 92.31 100 ALA A C 1
ATOM 789 O O . ALA A 1 100 ? -2.554 -7.270 -0.607 1.00 92.31 100 ALA A O 1
ATOM 790 N N . ILE A 1 101 ? -1.000 -6.401 -1.974 1.00 93.31 101 ILE A N 1
ATOM 791 C CA . ILE A 1 101 ? -0.944 -5.098 -1.299 1.00 93.31 101 ILE A CA 1
ATOM 792 C C . ILE A 1 101 ? -2.255 -4.326 -1.496 1.00 93.31 101 ILE A C 1
ATOM 794 O O . ILE A 1 101 ? -2.786 -3.796 -0.521 1.00 93.31 101 ILE A O 1
ATOM 798 N N . ILE A 1 102 ? -2.837 -4.327 -2.703 1.00 92.81 102 ILE A N 1
ATOM 799 C CA . ILE A 1 102 ? -4.161 -3.723 -2.955 1.00 92.81 102 ILE A CA 1
ATOM 800 C C . ILE A 1 102 ? -5.221 -4.343 -2.040 1.00 92.81 102 ILE A C 1
ATOM 802 O O . ILE A 1 102 ? -5.946 -3.622 -1.352 1.00 92.81 102 ILE A O 1
ATOM 806 N N . TRP A 1 103 ? -5.292 -5.675 -1.981 1.00 93.75 103 TRP A N 1
ATOM 807 C CA . TRP A 1 103 ? -6.234 -6.363 -1.096 1.00 93.75 103 TRP A CA 1
ATOM 808 C C . TRP A 1 103 ? -5.993 -6.029 0.378 1.00 93.75 103 TRP A C 1
ATOM 810 O O . TRP A 1 103 ? -6.949 -5.813 1.123 1.00 93.75 103 TRP A O 1
ATOM 820 N N . SER A 1 104 ? -4.732 -5.904 0.791 1.00 93.69 104 SER A N 1
ATOM 821 C CA . SER A 1 104 ? -4.370 -5.507 2.154 1.00 93.69 104 SER A CA 1
ATOM 822 C C . SER A 1 104 ? -4.848 -4.088 2.488 1.00 93.69 104 SER A C 1
ATOM 824 O O . SER A 1 104 ? -5.379 -3.868 3.577 1.00 93.69 104 SER A O 1
ATOM 826 N N . VAL A 1 105 ? -4.756 -3.135 1.551 1.00 95.44 105 VAL A N 1
ATOM 827 C CA . VAL A 1 105 ? -5.309 -1.774 1.711 1.00 95.44 105 VAL A CA 1
ATOM 828 C C . VAL A 1 105 ? -6.832 -1.809 1.854 1.00 95.44 105 VAL A C 1
ATOM 830 O O . VAL A 1 105 ? -7.386 -1.138 2.732 1.00 95.44 105 VAL A O 1
ATOM 833 N N . LEU A 1 106 ? -7.522 -2.614 1.041 1.00 94.38 106 LEU A N 1
ATOM 834 C CA . LEU A 1 106 ? -8.978 -2.770 1.118 1.00 94.38 106 LEU A CA 1
ATOM 835 C C . LEU A 1 106 ? -9.408 -3.334 2.478 1.00 94.38 106 LEU A C 1
ATOM 837 O O . LEU A 1 106 ? -10.274 -2.762 3.144 1.00 94.38 106 LEU A O 1
ATOM 841 N N . VAL A 1 107 ? -8.762 -4.404 2.946 1.00 94.81 107 VAL A N 1
ATOM 842 C CA . VAL A 1 107 ? -9.066 -5.002 4.255 1.00 94.81 107 VAL A CA 1
ATOM 843 C C . VAL A 1 107 ? -8.703 -4.061 5.405 1.00 94.81 107 VAL A C 1
ATOM 845 O O . VAL A 1 107 ? -9.473 -3.931 6.363 1.00 94.81 107 VAL A O 1
ATOM 848 N N . ALA A 1 108 ? -7.584 -3.339 5.319 1.00 94.31 108 ALA A N 1
ATOM 849 C CA . ALA A 1 108 ? -7.225 -2.323 6.304 1.00 94.31 108 ALA A CA 1
ATOM 850 C C . ALA A 1 108 ? -8.266 -1.190 6.360 1.00 94.31 108 ALA A C 1
ATOM 852 O O . ALA A 1 108 ? -8.625 -0.739 7.450 1.00 94.31 108 ALA A O 1
ATOM 853 N N . THR A 1 109 ? -8.814 -0.788 5.211 1.00 93.62 109 THR A N 1
ATOM 854 C CA . THR A 1 109 ? -9.886 0.214 5.116 1.00 93.62 109 THR A CA 1
ATOM 855 C C . THR A 1 109 ? -11.152 -0.274 5.816 1.00 93.62 109 THR A C 1
ATOM 857 O O . THR A 1 109 ? -11.685 0.424 6.681 1.00 93.62 109 THR A O 1
ATOM 860 N N . VAL A 1 110 ? -11.591 -1.504 5.526 1.00 93.56 110 VAL A N 1
ATOM 861 C CA . VAL A 1 110 ? -12.731 -2.141 6.210 1.00 93.56 110 VAL A CA 1
ATOM 862 C C . VAL A 1 110 ? -12.499 -2.196 7.721 1.00 93.56 110 VAL A C 1
ATOM 864 O O . VAL A 1 110 ? -13.394 -1.851 8.489 1.00 93.56 110 VAL A O 1
ATOM 867 N N . THR A 1 111 ? -11.286 -2.543 8.157 1.00 91.94 111 THR A N 1
ATOM 868 C CA . THR A 1 111 ? -10.919 -2.605 9.582 1.00 91.94 111 THR A CA 1
ATOM 869 C C . THR A 1 111 ? -11.058 -1.240 10.271 1.00 91.94 111 THR A C 1
ATOM 871 O O . THR A 1 111 ? -11.534 -1.168 11.406 1.00 91.94 111 THR A O 1
ATOM 874 N N . VAL A 1 112 ? -10.715 -0.137 9.592 1.00 92.00 112 VAL A N 1
ATOM 875 C CA . VAL A 1 112 ? -10.895 1.226 10.128 1.00 92.00 112 VAL A CA 1
ATOM 876 C C . VAL A 1 112 ? -12.374 1.571 10.272 1.00 92.00 112 VAL A C 1
ATOM 878 O O . VAL A 1 112 ? -12.779 2.091 11.317 1.00 92.00 112 VAL A O 1
ATOM 881 N N . PHE A 1 113 ? -13.182 1.294 9.247 1.00 90.81 113 PHE A N 1
ATOM 882 C CA . PHE A 1 113 ? -14.622 1.557 9.288 1.00 90.81 113 PHE A CA 1
ATOM 883 C C . PHE A 1 113 ? -15.313 0.747 10.380 1.00 90.81 113 PHE A C 1
ATOM 885 O O . PHE A 1 113 ? -16.071 1.301 11.175 1.00 90.81 113 PHE A O 1
ATOM 892 N N . GLU A 1 114 ? -14.986 -0.536 10.474 1.00 90.94 114 GLU A N 1
ATOM 893 C CA . GLU A 1 114 ? -15.490 -1.440 11.499 1.00 90.94 114 GLU A CA 1
ATOM 894 C C . GLU A 1 114 ? -15.083 -0.959 12.905 1.00 90.94 114 GLU A C 1
ATOM 896 O O . GLU A 1 114 ? -15.924 -0.872 13.802 1.00 90.94 114 GLU A O 1
ATOM 901 N N . SER A 1 115 ? -13.832 -0.524 13.082 1.00 88.56 115 SER A N 1
ATOM 902 C CA . SER A 1 115 ? -13.337 -0.008 14.364 1.00 88.56 115 SER A CA 1
ATOM 903 C C . SER A 1 115 ? -14.059 1.271 14.798 1.00 88.56 115 SER A C 1
ATOM 905 O O . SER A 1 115 ? -14.324 1.460 15.987 1.00 88.56 115 SER A O 1
ATOM 907 N N . ARG A 1 116 ? -14.413 2.150 13.851 1.00 88.06 116 ARG A N 1
ATOM 908 C CA . ARG A 1 116 ? -15.231 3.346 14.118 1.00 88.06 116 ARG A CA 1
ATOM 909 C C . ARG A 1 116 ? -16.679 2.982 14.432 1.00 88.06 116 ARG A C 1
ATOM 911 O O . ARG A 1 116 ? -17.247 3.535 15.369 1.00 88.06 116 ARG A O 1
ATOM 918 N N . TYR A 1 117 ? -17.258 2.049 13.682 1.00 88.31 117 TYR A N 1
ATOM 919 C CA . TYR A 1 117 ? -18.618 1.570 13.909 1.00 88.31 117 TYR A CA 1
ATOM 920 C C . TYR A 1 117 ? -18.771 0.970 15.311 1.00 88.31 117 TYR A C 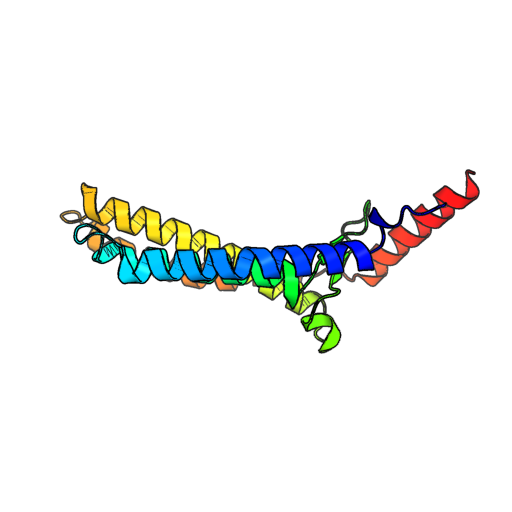1
ATOM 922 O O . TYR A 1 117 ? -19.685 1.333 16.053 1.00 88.31 117 TYR A O 1
ATOM 930 N N . ASN A 1 118 ? -17.828 0.120 15.721 1.00 85.69 118 ASN A N 1
ATOM 931 C CA . ASN A 1 118 ? -17.853 -0.500 17.040 1.00 85.69 118 ASN A CA 1
ATOM 932 C C . ASN A 1 118 ? -17.711 0.527 18.175 1.00 85.69 118 ASN A C 1
ATOM 934 O O . ASN A 1 118 ? -18.343 0.380 19.219 1.00 85.69 118 ASN A O 1
ATOM 938 N N . LEU A 1 119 ? -16.924 1.587 17.961 1.00 85.38 119 LEU A N 1
ATOM 939 C CA . LEU A 1 119 ? -16.771 2.673 18.928 1.00 85.38 119 LEU A CA 1
ATOM 940 C C . LEU A 1 119 ? -18.066 3.481 19.122 1.00 85.38 119 LEU A C 1
ATOM 942 O O . LEU A 1 119 ? -18.335 3.896 20.245 1.00 85.38 119 LEU A O 1
ATOM 946 N N . MET A 1 120 ? -18.844 3.708 18.057 1.00 85.00 120 MET A N 1
ATOM 947 C CA . MET A 1 120 ? -20.060 4.535 18.105 1.00 85.00 120 MET A CA 1
ATOM 948 C C . MET A 1 120 ? -21.325 3.757 18.486 1.00 85.00 120 MET A C 1
ATOM 950 O O . MET A 1 120 ? -22.138 4.268 19.247 1.00 85.00 120 MET A O 1
ATOM 954 N N . TYR A 1 121 ? -21.501 2.545 17.951 1.00 81.25 121 TYR A N 1
ATOM 955 C CA . TYR A 1 121 ? -22.771 1.808 18.029 1.00 81.25 121 TYR A CA 1
ATOM 956 C C . TYR A 1 121 ? -22.618 0.340 18.450 1.00 81.25 121 TYR A C 1
ATOM 958 O O . TYR A 1 121 ? -23.555 -0.248 18.979 1.00 81.25 121 TYR A O 1
ATOM 966 N N . GLY A 1 122 ? -21.455 -0.277 18.217 1.00 77.06 122 GLY A N 1
ATOM 967 C CA . GLY A 1 122 ? -21.297 -1.730 18.370 1.00 77.06 122 GLY A CA 1
ATOM 968 C C . GLY A 1 122 ? -20.914 -2.223 19.768 1.00 77.06 122 GLY A C 1
ATOM 969 O O . GLY A 1 122 ? -21.030 -3.421 20.026 1.00 77.06 122 GLY A O 1
ATOM 970 N N . ARG A 1 123 ? -20.484 -1.340 20.679 1.00 76.00 123 ARG A N 1
ATOM 971 C CA . ARG A 1 123 ? -19.768 -1.720 21.914 1.00 76.00 123 ARG A CA 1
ATOM 972 C C . ARG A 1 123 ? -20.543 -2.640 22.866 1.00 76.00 123 ARG A C 1
ATOM 974 O O . ARG A 1 123 ? -19.921 -3.468 23.524 1.00 76.00 123 ARG A O 1
ATOM 981 N N . GLU A 1 124 ? -21.868 -2.518 22.916 1.00 81.12 124 GLU A N 1
ATOM 982 C CA . GLU A 1 124 ? -22.743 -3.318 23.795 1.00 81.12 124 GLU A CA 1
ATOM 983 C C . GLU A 1 124 ? -23.464 -4.461 23.063 1.00 81.12 124 GLU A C 1
ATOM 985 O O . GLU A 1 124 ? -24.260 -5.193 23.645 1.00 81.12 124 GLU A O 1
ATOM 990 N N . THR A 1 125 ? -23.183 -4.644 21.774 1.00 85.94 125 THR A N 1
ATOM 991 C CA . THR A 1 125 ? -23.864 -5.639 20.940 1.00 85.94 125 THR A CA 1
ATOM 992 C C . THR A 1 125 ? -23.074 -6.948 20.858 1.00 85.94 125 THR A C 1
ATOM 994 O O . THR A 1 125 ? -21.854 -6.982 21.032 1.00 85.94 125 THR A O 1
ATOM 997 N N . LEU A 1 126 ? -23.748 -8.046 20.499 1.00 84.19 126 LEU A N 1
ATOM 998 C CA . LEU A 1 126 ? -23.089 -9.327 20.196 1.00 84.19 126 LEU A CA 1
ATOM 999 C C . LEU A 1 126 ? -22.083 -9.216 19.030 1.00 84.19 126 LEU A C 1
ATOM 1001 O O . LEU A 1 126 ? -21.131 -9.999 18.955 1.00 84.19 126 LEU A O 1
ATOM 1005 N N . TRP A 1 127 ? -22.243 -8.204 18.167 1.00 85.88 127 TRP A N 1
ATOM 1006 C CA . TRP A 1 127 ? -21.322 -7.888 17.073 1.00 85.88 127 TRP A CA 1
ATOM 1007 C C . TRP A 1 127 ? -19.892 -7.626 17.565 1.00 85.88 127 TRP A C 1
ATOM 1009 O O . TRP A 1 127 ? -18.934 -8.027 16.904 1.00 85.88 127 TRP A O 1
ATOM 1019 N N . ALA A 1 128 ? -19.726 -7.062 18.768 1.00 82.75 128 ALA A N 1
ATOM 1020 C CA . ALA A 1 128 ? -18.414 -6.774 19.345 1.00 82.75 128 ALA A CA 1
ATOM 1021 C C . ALA A 1 128 ? -17.523 -8.026 19.493 1.00 82.75 128 ALA A C 1
ATOM 1023 O O . ALA A 1 128 ? -16.297 -7.922 19.453 1.00 82.75 128 ALA A O 1
ATOM 1024 N N . LYS A 1 129 ? -18.122 -9.217 19.641 1.00 83.50 129 LYS A N 1
ATOM 1025 C CA . LYS A 1 129 ? -17.403 -10.501 19.712 1.00 83.50 129 LYS A CA 1
ATOM 1026 C C . LYS A 1 129 ? -17.249 -11.148 18.335 1.00 83.50 129 LYS A C 1
ATOM 1028 O O . LYS A 1 129 ? -16.179 -11.665 18.026 1.00 83.50 129 LYS A O 1
ATOM 1033 N N . PHE A 1 130 ? -18.287 -11.082 17.499 1.00 87.81 130 PHE A N 1
ATOM 1034 C CA . PHE A 1 130 ? -18.299 -11.709 16.171 1.00 87.81 130 PHE A CA 1
ATOM 1035 C C . PHE A 1 130 ? -17.398 -10.999 15.143 1.00 87.81 130 PHE A C 1
ATOM 1037 O O . PHE A 1 130 ? -16.946 -11.609 14.178 1.00 87.81 130 PHE A O 1
ATOM 1044 N N . ARG A 1 131 ? -17.059 -9.726 15.369 1.00 86.69 131 ARG A N 1
ATOM 1045 C CA . ARG A 1 131 ? -16.188 -8.943 14.477 1.00 86.69 131 ARG A CA 1
ATOM 1046 C C . ARG A 1 131 ? -14.764 -9.498 14.341 1.00 86.69 131 ARG A C 1
ATOM 1048 O O . ARG A 1 131 ? -14.190 -9.442 13.262 1.00 86.69 131 ARG A O 1
ATOM 1055 N N . TYR A 1 132 ? -14.176 -10.021 15.419 1.00 86.81 132 TYR A N 1
ATOM 1056 C CA . TYR A 1 132 ? -12.780 -10.468 15.428 1.00 86.81 132 TYR A CA 1
ATOM 1057 C C . TYR A 1 132 ? -12.523 -11.646 14.477 1.00 86.81 132 TYR A C 1
ATOM 1059 O O . TYR A 1 132 ? -11.594 -11.538 13.675 1.00 86.81 132 TYR A O 1
ATOM 1067 N N . PRO A 1 133 ? -13.331 -12.728 14.486 1.00 91.75 133 PRO A N 1
ATOM 1068 C CA . PRO A 1 133 ? -13.163 -13.800 13.510 1.00 91.75 133 PRO A CA 1
ATOM 1069 C C . PRO A 1 133 ? -13.464 -13.339 12.078 1.00 91.75 133 PRO A C 1
ATOM 1071 O O . PRO A 1 133 ? -12.761 -13.761 11.167 1.00 91.75 133 PRO A O 1
ATOM 1074 N N . LEU A 1 134 ? -14.431 -12.436 11.864 1.00 90.38 134 LEU A N 1
ATOM 1075 C CA . LEU A 1 134 ? -14.704 -11.878 10.531 1.00 90.38 134 LEU A CA 1
ATOM 1076 C C . LEU A 1 134 ? -13.525 -11.062 9.985 1.00 90.38 134 LEU A C 1
ATOM 1078 O O . LEU A 1 134 ? -13.125 -11.238 8.837 1.00 90.38 134 LEU A O 1
ATOM 1082 N N . LEU A 1 135 ? -12.935 -10.192 10.806 1.00 91.06 135 LEU A N 1
ATOM 1083 C CA . LEU A 1 135 ? -11.751 -9.423 10.424 1.00 91.06 135 LEU A CA 1
ATOM 1084 C C . LEU A 1 135 ? -10.552 -10.338 10.165 1.00 91.06 135 LEU A C 1
ATOM 1086 O O . LEU A 1 135 ? -9.836 -10.130 9.188 1.00 91.06 135 LEU A O 1
ATOM 1090 N N . ALA A 1 136 ? -10.350 -11.364 10.996 1.00 91.44 136 ALA A N 1
ATOM 1091 C CA . ALA A 1 136 ? -9.298 -12.353 10.781 1.00 91.44 136 ALA A CA 1
ATOM 1092 C C . ALA A 1 136 ? -9.501 -13.116 9.461 1.00 91.44 136 ALA A C 1
ATOM 1094 O O . ALA A 1 136 ? -8.561 -13.245 8.682 1.00 91.44 136 ALA A O 1
ATOM 1095 N N . ALA A 1 137 ? -10.731 -13.547 9.165 1.00 92.81 137 ALA A N 1
ATOM 1096 C CA . ALA A 1 137 ? -11.071 -14.197 7.902 1.00 92.81 137 ALA A CA 1
ATOM 1097 C C . ALA A 1 137 ? -10.828 -13.276 6.695 1.00 92.81 137 ALA A C 1
ATOM 1099 O O . ALA A 1 137 ? -10.273 -13.726 5.695 1.00 92.81 137 ALA A O 1
ATOM 1100 N N . ASN A 1 138 ? -11.154 -11.983 6.802 1.00 92.56 138 ASN A N 1
ATOM 1101 C CA . ASN A 1 138 ? -10.864 -11.007 5.750 1.00 92.56 138 ASN A CA 1
ATOM 1102 C C . ASN A 1 138 ? -9.356 -10.865 5.504 1.00 92.56 138 ASN A C 1
ATOM 1104 O O . ASN A 1 138 ? -8.925 -10.897 4.352 1.00 92.56 138 ASN A O 1
ATOM 1108 N N . TRP A 1 139 ? -8.547 -10.772 6.562 1.00 90.75 139 TRP A N 1
ATOM 1109 C CA . TRP A 1 139 ? -7.086 -10.726 6.437 1.00 90.75 139 TRP A CA 1
ATOM 1110 C C . TRP A 1 139 ? -6.518 -11.977 5.783 1.00 90.75 139 TRP A C 1
ATOM 1112 O O . TRP A 1 139 ? -5.680 -11.865 4.897 1.00 90.75 139 TRP A O 1
ATOM 1122 N N . ILE A 1 140 ? -7.007 -13.155 6.167 1.00 92.19 140 ILE A N 1
ATOM 1123 C CA . ILE A 1 140 ? -6.633 -14.414 5.522 1.00 92.19 140 ILE A CA 1
ATOM 1124 C C . ILE A 1 140 ? -7.000 -14.343 4.036 1.00 92.19 140 ILE A C 1
ATOM 1126 O O . ILE A 1 140 ? -6.138 -14.527 3.181 1.00 92.19 140 ILE A O 1
ATOM 1130 N N . SER A 1 141 ? -8.245 -13.981 3.715 1.00 90.00 141 SER A N 1
ATOM 1131 C CA . SER A 1 141 ? -8.726 -13.920 2.333 1.00 90.00 141 SER A CA 1
ATOM 1132 C C . SER A 1 141 ? -7.892 -12.992 1.445 1.00 90.00 141 SER A C 1
ATOM 1134 O O . SER A 1 141 ? -7.624 -13.355 0.303 1.00 90.00 141 SER A O 1
ATOM 1136 N N . ALA A 1 142 ? -7.396 -11.863 1.967 1.00 89.25 142 ALA A N 1
ATOM 1137 C CA . ALA A 1 142 ? -6.575 -10.913 1.213 1.00 89.25 142 ALA A CA 1
ATOM 1138 C C . ALA A 1 142 ? -5.317 -11.546 0.599 1.00 89.25 142 ALA A C 1
ATOM 1140 O O . ALA A 1 142 ? -4.914 -11.161 -0.495 1.00 89.25 142 ALA A O 1
ATOM 1141 N N . PHE A 1 143 ? -4.725 -12.538 1.270 1.00 84.81 143 PHE A N 1
ATOM 1142 C CA . PHE A 1 143 ? -3.549 -13.253 0.768 1.00 84.81 143 PHE A CA 1
ATOM 1143 C C . PHE A 1 143 ? -3.901 -14.435 -0.141 1.00 84.81 143 PHE A C 1
ATOM 1145 O O . PHE A 1 143 ? -3.082 -14.825 -0.970 1.00 84.81 143 PHE A O 1
ATOM 1152 N N . PHE A 1 144 ? -5.111 -14.990 -0.027 1.00 89.38 144 PHE A N 1
ATOM 1153 C CA . PHE A 1 144 ? -5.579 -16.079 -0.891 1.00 89.38 144 PHE A CA 1
ATOM 1154 C C . PHE A 1 144 ? -6.180 -15.582 -2.213 1.00 89.38 144 PHE A C 1
ATOM 1156 O O . PHE A 1 144 ? -6.052 -16.266 -3.225 1.00 89.38 144 PHE A O 1
ATOM 1163 N N . TYR A 1 145 ? -6.792 -14.395 -2.242 1.00 86.69 145 TYR A N 1
ATOM 1164 C CA . TYR A 1 145 ? -7.397 -13.817 -3.451 1.00 86.69 145 TYR A CA 1
ATOM 1165 C C . TYR A 1 145 ? -6.449 -13.685 -4.658 1.00 86.69 145 TYR A C 1
ATOM 1167 O O . TYR A 1 145 ? -6.901 -13.926 -5.776 1.00 86.69 145 TYR A O 1
ATOM 1175 N N . PRO A 1 146 ? -5.160 -13.333 -4.495 1.00 86.88 146 PRO A N 1
ATOM 1176 C CA . PRO A 1 146 ? -4.210 -13.281 -5.608 1.00 86.88 146 PRO A CA 1
ATOM 1177 C C . PRO A 1 146 ? -3.815 -14.659 -6.166 1.00 86.88 146 PRO A C 1
ATOM 1179 O O . PRO A 1 146 ? -3.292 -14.735 -7.276 1.00 86.88 146 PRO A O 1
ATOM 1182 N N . LEU A 1 147 ? -4.048 -15.752 -5.428 1.00 87.44 147 LEU A N 1
ATOM 1183 C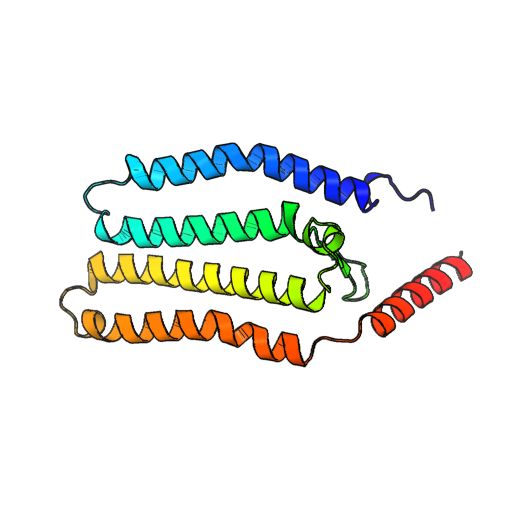 CA . LEU A 1 147 ? -3.544 -17.085 -5.773 1.00 87.44 147 LEU A CA 1
ATOM 1184 C C . LEU A 1 147 ? -4.086 -17.619 -7.113 1.00 87.44 147 LEU A C 1
ATOM 1186 O O . LEU A 1 147 ? -3.281 -18.087 -7.917 1.00 87.44 147 LEU A O 1
ATOM 1190 N N . PRO A 1 148 ? -5.396 -17.538 -7.425 1.00 85.88 148 PRO A N 1
ATOM 1191 C CA . PRO A 1 148 ? -5.899 -17.995 -8.719 1.00 85.88 148 PRO A CA 1
ATOM 1192 C C . PRO A 1 148 ? -5.299 -17.207 -9.887 1.00 85.88 148 PRO A C 1
ATOM 1194 O O . PRO A 1 148 ? -4.973 -17.795 -10.912 1.00 85.88 148 PRO A O 1
ATOM 1197 N N . ALA A 1 149 ? -5.099 -15.895 -9.718 1.00 82.94 149 ALA A N 1
ATOM 1198 C CA . ALA A 1 149 ? -4.471 -15.049 -10.732 1.00 82.94 149 ALA A CA 1
ATOM 1199 C C . ALA A 1 149 ? -2.985 -15.388 -10.931 1.00 82.94 149 ALA A C 1
ATOM 1201 O O . ALA A 1 149 ? -2.491 -15.326 -12.052 1.00 82.94 149 ALA A O 1
ATOM 1202 N N . PHE A 1 150 ? -2.285 -15.796 -9.867 1.00 84.56 150 PHE A N 1
ATOM 1203 C CA . PHE A 1 150 ? -0.925 -16.323 -9.969 1.00 84.56 150 PHE A CA 1
ATOM 1204 C C . PHE A 1 150 ? -0.892 -17.638 -10.758 1.00 84.56 150 PHE A C 1
ATOM 1206 O O . PHE A 1 150 ? -0.056 -17.792 -11.641 1.00 84.56 150 PHE A O 1
ATOM 1213 N N . LEU A 1 151 ? -1.805 -18.573 -10.480 1.00 85.44 151 LEU A N 1
ATOM 1214 C CA . LEU A 1 151 ? -1.850 -19.877 -11.156 1.00 85.44 151 LEU A CA 1
ATOM 1215 C C . LEU A 1 151 ? -2.281 -19.779 -12.626 1.00 85.44 151 LEU A C 1
ATOM 1217 O O . LEU A 1 151 ? -1.810 -20.554 -13.450 1.00 85.44 151 LEU A O 1
ATOM 1221 N N . ALA A 1 152 ? -3.164 -18.834 -12.947 1.00 83.12 152 ALA A N 1
ATOM 1222 C CA . ALA A 1 152 ? -3.669 -18.589 -14.295 1.00 83.12 152 ALA A CA 1
ATOM 1223 C C . ALA A 1 152 ? -2.927 -17.445 -15.011 1.00 83.12 152 ALA A C 1
ATOM 1225 O O . ALA A 1 152 ? -3.486 -16.836 -15.924 1.00 83.12 152 ALA A O 1
ATOM 1226 N N . PHE A 1 153 ? -1.707 -17.107 -14.577 1.00 77.69 153 PHE A N 1
ATOM 1227 C CA . PHE A 1 153 ? -0.968 -15.982 -15.143 1.00 77.69 153 PHE A CA 1
ATOM 1228 C C . PHE A 1 153 ? -0.680 -16.236 -16.633 1.00 77.69 153 PHE A C 1
ATOM 1230 O O . PHE A 1 153 ? -0.050 -17.246 -16.958 1.00 77.69 153 PHE A O 1
ATOM 1237 N N . PRO A 1 154 ? -1.148 -15.365 -17.546 1.00 71.81 154 PRO A N 1
ATOM 1238 C CA . PRO A 1 154 ? -1.017 -15.600 -18.977 1.00 71.81 154 PRO A CA 1
ATOM 1239 C C . PRO A 1 154 ? 0.448 -15.524 -19.415 1.00 71.81 154 PRO A C 1
ATOM 1241 O O . PRO A 1 154 ? 1.208 -14.678 -18.937 1.00 71.81 154 PRO A O 1
ATOM 1244 N N . GLU A 1 155 ? 0.846 -16.380 -20.363 1.00 69.56 155 GLU A N 1
ATOM 1245 C CA . GLU A 1 155 ? 2.169 -16.275 -20.974 1.00 69.56 155 GLU A CA 1
ATOM 1246 C C . GLU A 1 155 ? 2.294 -14.953 -21.737 1.00 69.56 155 GLU A C 1
ATOM 1248 O O . GLU A 1 155 ? 1.656 -14.697 -22.758 1.00 69.56 155 GLU A O 1
ATOM 1253 N N . GLN A 1 156 ? 3.188 -14.103 -21.251 1.00 64.12 156 GLN A N 1
ATOM 1254 C CA . GLN A 1 156 ? 3.397 -12.771 -21.798 1.00 64.12 156 GLN A CA 1
ATOM 1255 C C . GLN A 1 156 ? 4.019 -12.769 -23.201 1.00 64.12 156 GLN A C 1
ATOM 1257 O O . GLN A 1 156 ? 3.902 -11.784 -23.932 1.00 64.12 156 GLN A O 1
ATOM 1262 N N . ALA A 1 157 ? 4.646 -13.881 -23.595 1.00 64.12 157 ALA A N 1
ATOM 1263 C CA . ALA A 1 157 ? 5.217 -14.068 -24.923 1.00 64.12 157 ALA A CA 1
ATOM 1264 C C . ALA A 1 157 ? 4.152 -14.002 -26.029 1.00 64.12 157 ALA A C 1
ATOM 1266 O O . ALA A 1 157 ? 4.426 -13.486 -27.110 1.00 64.12 157 ALA A O 1
ATOM 1267 N N . GLU A 1 158 ? 2.936 -14.482 -25.764 1.00 62.34 158 GLU A N 1
ATOM 1268 C CA . GLU A 1 158 ? 1.831 -14.442 -26.723 1.00 62.34 158 GLU A CA 1
ATOM 1269 C C . GLU A 1 158 ? 1.256 -13.025 -26.849 1.00 62.34 158 GLU A C 1
ATOM 1271 O O . GLU A 1 158 ? 1.085 -12.513 -27.954 1.00 62.34 158 GLU A O 1
ATOM 1276 N N . ALA A 1 159 ? 1.087 -12.326 -25.723 1.00 62.88 159 ALA A N 1
ATOM 1277 C CA . ALA A 1 159 ? 0.618 -10.941 -25.710 1.00 62.88 159 ALA A CA 1
ATOM 1278 C C . ALA A 1 159 ? 1.609 -9.969 -26.383 1.00 62.88 159 ALA A C 1
ATOM 1280 O O . ALA A 1 159 ? 1.195 -9.018 -27.047 1.00 62.88 159 ALA A O 1
ATOM 1281 N N . LEU A 1 160 ? 2.920 -10.220 -26.266 1.00 66.94 160 LEU A N 1
ATOM 1282 C CA . LEU A 1 160 ? 3.950 -9.434 -26.951 1.00 66.94 160 LEU A CA 1
ATOM 1283 C C . LEU A 1 160 ? 3.890 -9.603 -28.477 1.00 66.94 160 LEU A C 1
ATOM 1285 O O . LEU A 1 160 ? 4.074 -8.620 -29.197 1.00 66.94 160 LEU A O 1
ATOM 1289 N N . LYS A 1 161 ? 3.599 -10.814 -28.975 1.00 67.00 161 LYS A N 1
ATOM 1290 C CA . LYS A 1 161 ? 3.440 -11.069 -30.418 1.00 67.00 161 LYS A CA 1
ATOM 1291 C C . LYS A 1 161 ? 2.301 -10.239 -31.004 1.00 67.00 161 LYS A C 1
ATOM 1293 O O . LYS A 1 161 ? 2.515 -9.580 -32.013 1.00 67.00 161 LYS A O 1
ATOM 1298 N N . VAL A 1 162 ? 1.158 -10.169 -30.318 1.00 69.50 162 VAL A N 1
ATOM 1299 C CA . VAL A 1 162 ? 0.010 -9.344 -30.736 1.00 69.50 162 VAL A CA 1
ATOM 1300 C C . VAL A 1 162 ? 0.380 -7.859 -30.821 1.00 69.50 162 VAL A C 1
ATOM 1302 O O . VAL A 1 162 ? 0.030 -7.186 -31.787 1.00 69.50 162 VAL A O 1
ATOM 1305 N N . VAL A 1 163 ? 1.135 -7.329 -29.850 1.00 67.50 163 VAL A N 1
ATOM 1306 C CA . VAL A 1 163 ? 1.609 -5.930 -29.896 1.00 67.50 163 VAL A CA 1
ATOM 1307 C C . VAL A 1 163 ? 2.554 -5.702 -31.077 1.00 67.50 163 VAL A C 1
ATOM 1309 O O . VAL A 1 163 ? 2.460 -4.675 -31.752 1.00 67.50 163 VAL A O 1
ATOM 1312 N N . MET A 1 164 ? 3.460 -6.647 -31.343 1.00 70.88 164 MET A N 1
ATOM 1313 C CA . MET A 1 164 ? 4.378 -6.565 -32.480 1.00 70.88 164 MET A CA 1
ATOM 1314 C C . MET A 1 164 ? 3.636 -6.626 -33.819 1.00 70.88 164 MET A C 1
ATOM 1316 O O . MET A 1 164 ? 3.926 -5.810 -34.689 1.00 70.88 164 MET A O 1
ATOM 1320 N N . GLU A 1 165 ? 2.659 -7.519 -33.972 1.00 73.69 165 GLU A N 1
ATOM 1321 C CA . GLU A 1 165 ? 1.824 -7.634 -35.176 1.00 73.69 165 GLU A CA 1
ATOM 1322 C C . GLU A 1 1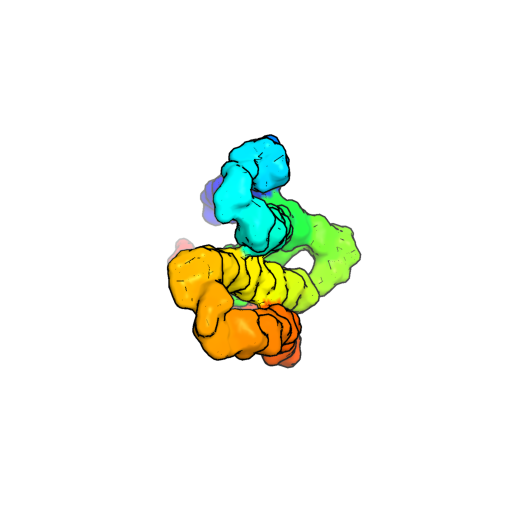65 ? 1.037 -6.346 -35.442 1.00 73.69 165 GLU A C 1
ATOM 1324 O O . GLU A 1 165 ? 1.164 -5.769 -36.521 1.00 73.69 165 GLU A O 1
ATOM 1329 N N . VAL A 1 166 ? 0.338 -5.806 -34.437 1.00 72.81 166 VAL A N 1
ATOM 1330 C CA . VAL A 1 166 ? -0.393 -4.531 -34.564 1.00 72.81 166 VAL A CA 1
ATOM 1331 C C . VAL A 1 166 ? 0.556 -3.371 -34.891 1.00 72.81 166 VAL A C 1
ATOM 1333 O O . VAL A 1 166 ? 0.242 -2.504 -35.712 1.00 72.81 166 VAL A O 1
ATOM 1336 N N . SER A 1 167 ? 1.750 -3.338 -34.288 1.00 64.00 167 SER A N 1
ATOM 1337 C CA . SER A 1 167 ? 2.765 -2.318 -34.589 1.00 64.00 167 SER A CA 1
ATOM 1338 C C . SER A 1 167 ? 3.271 -2.408 -36.035 1.00 64.00 167 SER A C 1
ATOM 1340 O O . SER A 1 167 ? 3.522 -1.377 -36.667 1.00 64.00 167 SER A O 1
ATOM 1342 N N . LEU A 1 168 ? 3.398 -3.623 -36.575 1.00 66.62 168 LEU A N 1
ATOM 1343 C CA . LEU A 1 168 ? 3.801 -3.872 -37.958 1.00 66.62 168 LEU A CA 1
ATOM 1344 C C . LEU A 1 168 ? 2.690 -3.499 -38.948 1.00 66.62 168 LEU A C 1
ATOM 1346 O O . LEU A 1 168 ? 2.979 -2.785 -39.906 1.00 66.62 168 LEU A O 1
ATOM 1350 N N . GLU A 1 169 ? 1.432 -3.860 -38.681 1.00 65.44 169 GLU A N 1
ATOM 1351 C CA . GLU A 1 169 ? 0.276 -3.470 -39.50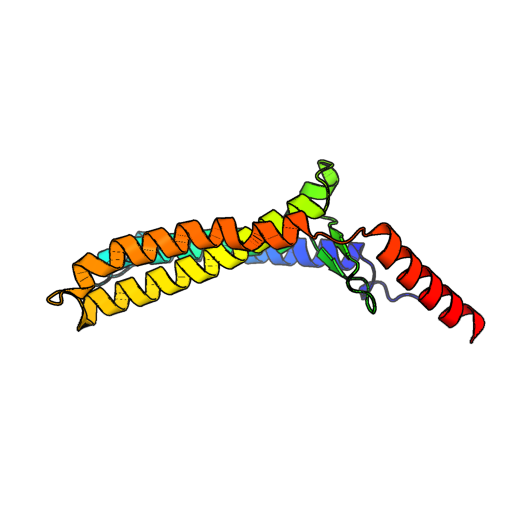8 1.00 65.44 169 GLU A CA 1
ATOM 1352 C C . GLU A 1 169 ? 0.112 -1.944 -39.590 1.00 65.44 169 GLU A C 1
ATOM 1354 O O . GLU A 1 169 ? -0.121 -1.374 -40.660 1.00 65.44 169 GLU A O 1
ATOM 1359 N N . THR A 1 170 ? 0.325 -1.254 -38.465 1.00 60.00 170 THR A N 1
ATOM 1360 C CA . THR A 1 170 ? 0.286 0.216 -38.402 1.00 60.00 170 THR A CA 1
ATOM 1361 C C . THR A 1 170 ? 1.419 0.860 -39.213 1.00 60.00 170 THR A C 1
ATOM 1363 O O . THR A 1 170 ? 1.282 1.992 -39.682 1.00 60.00 170 THR A O 1
ATOM 1366 N N . LYS A 1 171 ? 2.549 0.160 -39.394 1.00 58.56 171 LYS A N 1
ATOM 1367 C CA . LYS A 1 171 ? 3.661 0.603 -40.248 1.00 58.56 171 LYS A CA 1
ATOM 1368 C C . LYS A 1 171 ? 3.441 0.297 -41.730 1.00 58.56 171 LYS A C 1
ATOM 1370 O O . LYS A 1 171 ? 3.961 1.048 -42.540 1.00 58.56 171 LYS A O 1
ATOM 1375 N N . THR A 1 172 ? 2.706 -0.755 -42.092 1.00 55.31 172 THR A N 1
ATOM 1376 C CA . THR A 1 172 ? 2.426 -1.116 -43.499 1.00 55.31 172 THR A CA 1
ATOM 1377 C C . THR A 1 172 ? 1.268 -0.339 -44.125 1.00 55.31 172 THR A C 1
ATOM 1379 O O . THR A 1 172 ? 1.186 -0.260 -45.346 1.00 55.31 172 THR A O 1
ATOM 1382 N N . HIS A 1 173 ? 0.379 0.244 -43.315 1.00 51.09 173 HIS A N 1
ATOM 1383 C CA . HIS A 1 173 ? -0.734 1.089 -43.773 1.00 51.09 173 HIS A CA 1
ATOM 1384 C C . HIS A 1 173 ? -0.429 2.605 -43.769 1.00 51.09 173 HIS A C 1
ATOM 1386 O O . HIS A 1 173 ? -1.344 3.415 -43.931 1.00 51.09 173 HIS A O 1
ATOM 1392 N N . LYS A 1 174 ? 0.841 2.994 -43.601 1.00 44.47 174 LYS A N 1
ATOM 1393 C CA . LYS A 1 174 ? 1.359 4.359 -43.795 1.00 44.47 174 LYS A CA 1
ATOM 1394 C C . LYS A 1 174 ? 2.351 4.383 -44.946 1.00 44.47 174 LYS A C 1
ATOM 1396 O O . LYS A 1 174 ? 2.367 5.417 -45.645 1.00 44.47 174 LYS A O 1
#

pLDDT: mean 82.44, std 11.19, range [41.69, 95.5]

Foldseek 3Di:
DPPPPCLDLVVLLVVLQVVLVVCVVVLVVVLVCLPPVDDPLCPQLSVLVNQLSVLVNVLSCLCRAAFVWDAQPPFRAIGGPHPCVVVVNDVLVSVLVNQLSVLSNVLSVVVSVVSVCCSPPVVPDPCVVVVVVVSVVSNVVSNVVSVVCSVPPDDNVVSVVVSVVVVVVVVVVD

Radius of gyration: 21.17 Å; chains: 1; bounding box: 41×34×68 Å

Organism: Caenorhabditis briggsae (NCBI:txid6238)